Protein AF-A0A257X7U2-F1 (afdb_monomer_lite)

Structure (mmCIF, N/CA/C/O backbone):
data_AF-A0A257X7U2-F1
#
_entry.id   AF-A0A257X7U2-F1
#
loop_
_atom_site.group_PDB
_atom_site.id
_atom_site.type_symbol
_atom_site.label_atom_id
_atom_site.label_alt_id
_atom_site.label_comp_id
_atom_site.label_asym_id
_atom_site.label_entity_id
_atom_site.label_seq_id
_atom_site.pdbx_PDB_ins_code
_atom_site.Cartn_x
_atom_site.Cartn_y
_atom_site.Cartn_z
_atom_site.occupancy
_atom_site.B_iso_or_equiv
_atom_site.auth_seq_id
_atom_site.auth_comp_id
_atom_site.auth_asym_id
_atom_site.auth_atom_id
_atom_site.pdbx_PDB_model_num
ATOM 1 N N . MET A 1 1 ? -2.572 -1.460 15.434 1.00 85.31 1 MET A N 1
ATOM 2 C CA . MET A 1 1 ? -3.588 -2.032 14.514 1.00 85.31 1 MET A CA 1
ATOM 3 C C . MET A 1 1 ? -3.070 -1.903 13.090 1.00 85.31 1 MET A C 1
ATOM 5 O O . MET A 1 1 ? -2.443 -0.889 12.807 1.00 85.31 1 MET A O 1
ATOM 9 N N . ILE A 1 2 ? -3.229 -2.933 12.252 1.00 88.38 2 ILE A N 1
ATOM 10 C CA . ILE A 1 2 ? -2.794 -2.901 10.845 1.00 88.38 2 ILE A CA 1
ATOM 11 C C . ILE A 1 2 ? -3.960 -2.377 10.007 1.00 88.38 2 ILE A C 1
ATOM 13 O O . ILE A 1 2 ? -5.025 -2.987 10.029 1.00 88.38 2 ILE A O 1
ATOM 17 N N . HIS A 1 3 ? -3.752 -1.265 9.305 1.00 85.88 3 HIS A N 1
ATOM 18 C CA . HIS A 1 3 ? -4.773 -0.650 8.449 1.00 85.88 3 HIS A CA 1
ATOM 19 C C . HIS A 1 3 ? -4.794 -1.298 7.071 1.00 85.88 3 HIS A C 1
ATOM 21 O O . HIS A 1 3 ? -5.833 -1.714 6.582 1.00 85.88 3 HIS A O 1
ATOM 27 N N . HIS A 1 4 ? -3.627 -1.446 6.458 1.00 89.50 4 HIS A N 1
ATOM 28 C CA . HIS A 1 4 ? -3.510 -2.141 5.189 1.00 89.50 4 HIS A CA 1
ATOM 29 C C . HIS A 1 4 ? -2.226 -2.934 5.134 1.00 89.50 4 HIS A C 1
ATOM 31 O O . HIS A 1 4 ? -1.275 -2.646 5.861 1.00 89.50 4 HIS A O 1
ATOM 37 N N . LEU A 1 5 ? -2.209 -3.903 4.235 1.00 93.19 5 LEU A N 1
ATOM 38 C CA . LEU A 1 5 ? -1.022 -4.627 3.822 1.00 93.19 5 LEU A CA 1
ATOM 39 C C . LEU A 1 5 ? -0.973 -4.665 2.302 1.00 93.19 5 LEU A C 1
ATOM 41 O O . LEU A 1 5 ? -2.003 -4.510 1.642 1.00 93.19 5 LEU A O 1
ATOM 45 N N . SER A 1 6 ? 0.205 -4.947 1.764 1.00 93.44 6 SER A N 1
ATOM 46 C CA . SER A 1 6 ? 0.367 -5.174 0.339 1.00 93.44 6 SER A CA 1
ATOM 47 C C . SER A 1 6 ? 0.847 -6.579 -0.005 1.00 93.44 6 SER A C 1
ATOM 49 O O . SER A 1 6 ? 1.644 -7.204 0.707 1.00 93.44 6 SER A O 1
ATOM 51 N N . VAL A 1 7 ? 0.359 -7.076 -1.138 1.00 93.50 7 VAL A N 1
ATOM 52 C CA . VAL A 1 7 ? 0.718 -8.374 -1.715 1.00 93.50 7 VAL A CA 1
ATOM 53 C C . VAL A 1 7 ? 1.089 -8.226 -3.185 1.00 93.50 7 VAL A C 1
ATOM 55 O O . VAL A 1 7 ? 0.714 -7.263 -3.849 1.00 93.50 7 VAL A O 1
ATOM 58 N N . SER A 1 8 ? 1.829 -9.202 -3.708 1.00 93.06 8 SER A N 1
ATOM 59 C CA . SER A 1 8 ? 2.105 -9.300 -5.141 1.00 93.06 8 SER A CA 1
ATOM 60 C C . SER A 1 8 ? 1.323 -10.455 -5.762 1.00 93.06 8 SER A C 1
ATOM 62 O O . SER A 1 8 ? 1.341 -11.556 -5.207 1.00 93.06 8 SER A O 1
ATOM 64 N N . ALA A 1 9 ? 0.722 -10.244 -6.929 1.00 93.94 9 ALA A N 1
ATOM 65 C CA . ALA A 1 9 ? -0.040 -11.250 -7.662 1.00 93.94 9 ALA A CA 1
ATOM 66 C C . ALA A 1 9 ? 0.335 -11.277 -9.150 1.00 93.94 9 ALA A C 1
ATOM 68 O O . ALA A 1 9 ? 0.713 -10.262 -9.732 1.00 93.94 9 ALA A O 1
ATOM 69 N N . ALA A 1 10 ? 0.226 -12.451 -9.778 1.00 94.31 10 ALA A N 1
ATOM 70 C CA . ALA A 1 10 ? 0.355 -12.567 -11.233 1.00 94.31 10 ALA A CA 1
ATOM 71 C C . ALA A 1 10 ? -0.823 -11.896 -11.965 1.00 94.31 10 ALA A C 1
ATOM 73 O O . ALA A 1 10 ? -0.634 -11.363 -13.053 1.00 94.31 10 ALA A O 1
ATOM 74 N N . ASP A 1 11 ? -2.000 -11.892 -11.333 1.00 96.75 11 ASP A N 1
ATOM 75 C CA . ASP A 1 11 ? -3.217 -11.209 -11.775 1.00 96.75 11 ASP A CA 1
ATOM 76 C C . ASP A 1 11 ? -3.742 -10.319 -10.632 1.00 96.75 11 ASP A C 1
ATOM 78 O O . ASP A 1 11 ? -4.495 -10.793 -9.776 1.00 96.75 11 ASP A O 1
ATOM 82 N N . PRO A 1 12 ? -3.283 -9.056 -10.541 1.00 96.88 12 PRO A N 1
ATOM 83 C CA . PRO A 1 12 ? -3.708 -8.146 -9.482 1.00 96.88 12 PRO A CA 1
ATOM 84 C C . PRO A 1 12 ? -5.213 -7.891 -9.463 1.00 96.88 12 PRO A C 1
ATOM 86 O O . PRO A 1 12 ? -5.809 -7.894 -8.389 1.00 96.88 12 PRO A O 1
ATOM 89 N N . GLN A 1 13 ? -5.828 -7.735 -10.638 1.00 96.81 13 GLN A N 1
ATOM 90 C CA . GLN A 1 13 ? -7.243 -7.405 -10.752 1.00 96.81 13 GLN A CA 1
ATOM 91 C C . GLN A 1 13 ? -8.124 -8.553 -10.254 1.00 96.81 13 GLN A C 1
ATOM 93 O O . GLN A 1 13 ? -8.971 -8.334 -9.390 1.00 96.81 13 GLN A O 1
ATOM 98 N N . GLY A 1 14 ? -7.876 -9.785 -10.711 1.00 98.00 14 GLY A N 1
ATOM 99 C CA . GLY A 1 14 ? -8.645 -10.949 -10.263 1.00 98.00 14 GLY A CA 1
ATOM 100 C C . GLY A 1 14 ? -8.492 -11.224 -8.762 1.00 98.00 14 GLY A C 1
ATOM 101 O O . GLY A 1 14 ? -9.457 -11.570 -8.080 1.00 98.00 14 GLY A O 1
ATOM 102 N N . VAL A 1 15 ? -7.293 -11.012 -8.205 1.00 98.06 15 VAL A N 1
ATOM 103 C CA . VAL A 1 15 ? -7.070 -11.106 -6.751 1.00 98.06 15 VAL A CA 1
ATOM 104 C C . VAL A 1 15 ? -7.787 -9.977 -6.002 1.00 98.06 15 VAL A C 1
ATOM 106 O O . VAL A 1 15 ? -8.326 -10.214 -4.919 1.00 98.06 15 VAL A O 1
ATOM 109 N N . GLY A 1 16 ? -7.835 -8.772 -6.572 1.00 97.81 16 GLY A N 1
ATOM 110 C CA . GLY A 1 16 ? -8.573 -7.638 -6.019 1.00 97.81 16 GLY A CA 1
ATOM 111 C C . GLY A 1 16 ? -10.065 -7.907 -5.935 1.00 97.81 16 GLY A C 1
ATOM 112 O O . GLY A 1 16 ? -10.655 -7.749 -4.869 1.00 97.81 16 GLY A O 1
ATOM 113 N N . GLU A 1 17 ? -10.658 -8.394 -7.020 1.00 98.06 17 GLU A N 1
ATOM 114 C CA . GLU A 1 17 ? -12.072 -8.777 -7.077 1.00 98.06 17 GLU A CA 1
ATOM 115 C C . GLU A 1 17 ? -12.405 -9.868 -6.054 1.00 98.06 17 GLU A C 1
ATOM 117 O O . GLU A 1 17 ? -13.396 -9.759 -5.332 1.0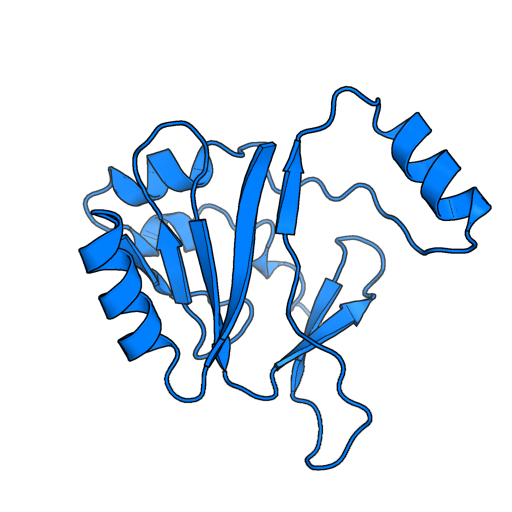0 98.06 17 GLU A O 1
ATOM 122 N N . PHE A 1 18 ? -11.535 -10.873 -5.915 1.00 98.50 18 PHE A N 1
ATOM 123 C CA . PHE A 1 18 ? -11.685 -11.915 -4.901 1.00 98.50 18 PHE A CA 1
ATOM 124 C C . PHE A 1 18 ? -11.693 -11.347 -3.474 1.00 98.50 18 PHE A C 1
ATOM 126 O O . PHE A 1 18 ? -12.553 -11.697 -2.666 1.00 98.50 18 PHE A O 1
ATOM 133 N N . PHE A 1 19 ? -10.756 -10.457 -3.139 1.00 98.00 19 PHE A N 1
ATOM 134 C CA . PHE A 1 19 ? -10.731 -9.850 -1.808 1.00 98.00 19 PHE A CA 1
ATOM 135 C C . PHE A 1 19 ? -11.898 -8.891 -1.571 1.00 98.00 19 PHE A C 1
ATOM 137 O O . PHE A 1 19 ? -12.411 -8.849 -0.451 1.00 98.00 19 PHE A O 1
ATOM 144 N N . ALA A 1 20 ? -12.338 -8.162 -2.597 1.00 96.62 20 ALA A N 1
ATOM 145 C CA . ALA A 1 20 ? -13.500 -7.286 -2.510 1.00 96.62 20 ALA A CA 1
ATOM 146 C C . ALA A 1 20 ? -14.762 -8.075 -2.147 1.00 96.62 20 ALA A C 1
ATOM 148 O O . ALA A 1 20 ? -15.481 -7.668 -1.235 1.00 96.62 20 ALA A O 1
ATOM 149 N N . ASP A 1 21 ? -14.976 -9.234 -2.776 1.00 97.69 21 ASP A N 1
ATOM 150 C CA . ASP A 1 21 ? -16.079 -10.143 -2.442 1.00 97.69 21 ASP A CA 1
ATOM 151 C C . ASP A 1 21 ? -15.992 -10.624 -0.982 1.00 97.69 21 ASP A C 1
ATOM 153 O O . ASP A 1 21 ? -16.940 -10.476 -0.209 1.00 97.69 21 ASP A O 1
ATOM 157 N N . LEU A 1 22 ? -14.816 -11.092 -0.545 1.00 97.25 22 LEU A N 1
ATOM 158 C CA . LEU A 1 22 ? -14.620 -11.581 0.827 1.00 97.25 22 LEU A CA 1
ATOM 159 C C . LEU A 1 22 ? -14.843 -10.515 1.905 1.00 97.25 22 LEU A C 1
ATOM 161 O O . LEU A 1 22 ? -15.330 -10.826 2.995 1.00 97.25 22 LEU A O 1
ATOM 165 N N . MET A 1 23 ? -14.425 -9.276 1.648 1.00 93.75 23 MET A N 1
ATOM 166 C CA . MET A 1 23 ? -14.438 -8.213 2.652 1.00 93.75 23 MET A CA 1
ATOM 167 C C . MET A 1 23 ? -15.655 -7.289 2.559 1.00 93.75 23 MET A C 1
ATOM 169 O O . MET A 1 23 ? -15.782 -6.395 3.402 1.00 93.75 23 MET A O 1
ATOM 173 N N . ASN A 1 24 ? -16.531 -7.516 1.572 1.00 94.31 24 ASN A N 1
ATOM 174 C CA . ASN A 1 24 ? -17.581 -6.588 1.156 1.00 94.31 24 ASN A CA 1
ATOM 175 C C . ASN A 1 24 ? -16.996 -5.187 0.897 1.00 94.31 24 ASN A C 1
ATOM 177 O O . ASN A 1 24 ? -17.367 -4.201 1.540 1.00 94.31 24 ASN A O 1
ATOM 181 N N . GLY A 1 25 ? -15.994 -5.156 0.020 1.00 92.62 25 GLY A N 1
ATOM 182 C CA . GLY A 1 25 ? -15.206 -3.983 -0.327 1.00 92.62 25 GLY A CA 1
ATOM 183 C C . GLY A 1 25 ? -15.374 -3.542 -1.778 1.00 92.62 25 GLY A C 1
ATOM 184 O O . GLY A 1 25 ? -16.172 -4.095 -2.532 1.00 92.62 25 GLY A O 1
ATOM 185 N N . VAL A 1 26 ? -14.590 -2.539 -2.162 1.00 91.12 26 VAL A N 1
ATOM 186 C CA . VAL A 1 26 ? -14.516 -2.011 -3.530 1.00 91.12 26 VAL A CA 1
ATOM 187 C C . VAL A 1 26 ? -13.089 -2.109 -4.052 1.00 91.12 26 VAL A C 1
ATOM 189 O O . VAL A 1 26 ? -12.145 -1.851 -3.306 1.00 91.12 26 VAL A O 1
ATOM 192 N N . VAL A 1 27 ? -12.941 -2.481 -5.324 1.00 94.44 27 VAL A N 1
ATOM 193 C CA . VAL A 1 27 ? -11.656 -2.450 -6.035 1.00 94.44 27 VAL A CA 1
ATOM 194 C C . VAL A 1 27 ? -11.522 -1.109 -6.736 1.00 94.44 27 VAL A C 1
ATOM 196 O O . VAL A 1 27 ? -12.468 -0.653 -7.379 1.00 94.44 27 VAL A O 1
ATOM 199 N N . VAL A 1 28 ? -10.347 -0.503 -6.632 1.00 90.00 28 VAL A N 1
ATOM 200 C CA . VAL A 1 28 ? -9.989 0.726 -7.340 1.00 90.00 28 VAL A CA 1
ATOM 201 C C . VAL A 1 28 ? -8.591 0.618 -7.927 1.00 90.00 28 VAL A C 1
ATOM 203 O O . VAL A 1 28 ? -7.736 -0.085 -7.381 1.00 90.00 28 VAL A O 1
ATOM 206 N N . ASP A 1 29 ? -8.348 1.318 -9.029 1.00 89.38 29 ASP A N 1
ATOM 207 C CA . ASP A 1 29 ? -7.026 1.338 -9.656 1.00 89.38 29 ASP A CA 1
ATOM 208 C C . ASP A 1 29 ? -6.001 2.035 -8.755 1.00 89.38 29 ASP A C 1
ATOM 210 O O . ASP A 1 29 ? -6.333 2.918 -7.970 1.00 89.38 29 ASP A O 1
ATOM 214 N N . PHE A 1 30 ? -4.723 1.671 -8.871 1.00 86.50 30 PHE A N 1
ATOM 215 C CA . PHE A 1 30 ? -3.645 2.345 -8.146 1.00 86.50 30 PHE A CA 1
ATOM 216 C C . PHE A 1 30 ? -2.619 2.951 -9.115 1.00 86.50 30 PHE A C 1
ATOM 218 O O . PHE A 1 30 ? -1.584 2.336 -9.398 1.00 86.50 30 PHE A O 1
ATOM 225 N N . PRO A 1 31 ? -2.872 4.176 -9.622 1.00 77.06 31 PRO A N 1
ATOM 226 C CA . PRO A 1 31 ? -2.023 4.830 -10.618 1.00 77.06 31 PRO A CA 1
ATOM 227 C C . PRO A 1 31 ? -0.527 4.936 -10.271 1.00 77.06 31 PRO A C 1
ATOM 229 O O . PRO A 1 31 ? 0.277 4.816 -11.199 1.00 77.06 31 PRO A O 1
ATOM 232 N N . PRO A 1 32 ? -0.099 5.106 -8.995 1.00 80.62 32 PRO A N 1
ATOM 233 C CA . PRO A 1 32 ? 1.327 5.181 -8.666 1.00 80.62 32 PRO A CA 1
ATOM 234 C C . PRO A 1 32 ? 2.149 3.940 -9.058 1.00 80.62 32 PRO A C 1
ATOM 236 O O . PRO A 1 32 ? 3.369 4.039 -9.176 1.00 80.62 32 PRO A O 1
ATOM 239 N N . ASN A 1 33 ? 1.513 2.782 -9.274 1.00 86.31 33 ASN A N 1
ATOM 240 C CA . ASN A 1 33 ? 2.150 1.587 -9.830 1.00 86.31 33 ASN A CA 1
ATOM 241 C C . ASN A 1 33 ? 1.218 0.951 -10.882 1.00 86.31 33 ASN A C 1
ATOM 243 O O . ASN A 1 33 ? 0.337 0.173 -10.517 1.00 86.31 33 ASN A O 1
ATOM 247 N N . PRO A 1 34 ? 1.376 1.255 -12.182 1.00 89.25 34 PRO A N 1
ATOM 248 C CA . PRO A 1 34 ? 0.454 0.800 -13.222 1.00 89.25 34 PRO A CA 1
ATOM 249 C C . PRO A 1 34 ? 0.192 -0.714 -13.214 1.00 89.25 34 PRO A C 1
ATOM 251 O O . PRO A 1 34 ? 1.110 -1.521 -13.065 1.00 89.25 34 PRO A O 1
ATOM 254 N N . GLY A 1 35 ? -1.075 -1.099 -13.401 1.00 90.81 35 GLY A N 1
ATOM 255 C CA . GLY A 1 35 ? -1.526 -2.496 -13.331 1.00 90.81 35 GLY A CA 1
ATOM 256 C C . GLY A 1 35 ? -1.757 -3.018 -11.909 1.00 90.81 35 GLY A C 1
ATOM 257 O O . GLY A 1 35 ? -1.975 -4.213 -11.728 1.00 90.81 35 GLY A O 1
ATOM 258 N N . SER A 1 36 ? -1.689 -2.138 -10.912 1.00 94.38 36 SER A N 1
ATOM 259 C CA . SER A 1 36 ? -2.001 -2.441 -9.515 1.00 94.38 36 SER A CA 1
ATOM 260 C C . SER A 1 36 ? -3.389 -1.946 -9.153 1.00 94.38 36 SER A C 1
ATOM 262 O O . SER A 1 36 ? -3.888 -0.994 -9.756 1.00 94.38 36 SER A O 1
ATOM 264 N N . CYS A 1 37 ? -3.969 -2.538 -8.118 1.00 94.88 37 CYS A N 1
ATOM 265 C CA . CYS A 1 37 ? -5.232 -2.090 -7.554 1.00 94.88 37 CYS A CA 1
ATOM 266 C C . CYS A 1 37 ? -5.172 -2.052 -6.025 1.00 94.88 37 CYS A C 1
ATOM 268 O O . CYS A 1 37 ? -4.279 -2.625 -5.391 1.00 94.88 37 CYS A O 1
ATOM 270 N N . MET A 1 38 ? -6.136 -1.357 -5.434 1.00 93.94 38 MET A N 1
ATOM 271 C CA . MET A 1 38 ? -6.410 -1.382 -4.005 1.00 93.94 38 MET A CA 1
ATOM 272 C C . MET A 1 38 ? -7.816 -1.907 -3.766 1.00 93.94 38 MET A C 1
ATOM 274 O O . MET A 1 38 ? -8.741 -1.598 -4.513 1.00 93.94 38 MET A O 1
ATOM 278 N N . VAL A 1 39 ? -7.980 -2.662 -2.689 1.00 94.81 39 VAL A N 1
ATOM 279 C CA . VAL A 1 39 ? -9.285 -3.076 -2.187 1.00 94.81 39 VAL A CA 1
ATOM 280 C C . VAL A 1 39 ? -9.552 -2.352 -0.883 1.00 94.81 39 VAL A C 1
ATOM 282 O O . VAL A 1 39 ? -8.754 -2.458 0.046 1.00 94.81 39 VAL A O 1
ATOM 285 N N . PHE A 1 40 ? -10.668 -1.635 -0.802 1.00 89.81 40 PHE A N 1
ATOM 286 C CA . PHE A 1 40 ? -11.073 -0.882 0.383 1.00 89.81 40 PHE A CA 1
ATOM 287 C C . PHE A 1 40 ? -12.338 -1.448 1.007 1.00 89.81 40 PHE A C 1
ATOM 289 O O . PHE A 1 40 ? -13.250 -1.873 0.302 1.00 89.81 40 PHE A O 1
ATOM 296 N N . LYS A 1 41 ? -12.419 -1.395 2.339 1.00 88.69 41 LYS A N 1
ATOM 297 C CA . LYS A 1 41 ? -13.639 -1.695 3.091 1.00 88.69 41 LYS A CA 1
ATOM 298 C C . LYS A 1 41 ? -14.127 -0.462 3.851 1.00 88.69 41 LYS A C 1
ATOM 300 O O . LYS A 1 41 ? -13.368 0.167 4.586 1.00 88.69 41 LYS A O 1
ATOM 305 N N . ALA A 1 42 ? -15.424 -0.178 3.739 1.00 83.50 42 ALA A N 1
ATOM 306 C CA . ALA A 1 42 ? -16.121 0.909 4.436 1.00 83.50 42 ALA A CA 1
ATOM 307 C C . ALA A 1 42 ? -16.371 0.608 5.930 1.00 83.50 42 ALA A C 1
ATOM 309 O O . ALA A 1 42 ? -17.512 0.608 6.390 1.00 83.50 42 ALA A O 1
ATOM 310 N N . ASP A 1 43 ? -15.337 0.272 6.701 1.00 83.19 43 ASP A N 1
ATOM 311 C CA . ASP A 1 43 ? -15.484 -0.075 8.123 1.00 83.19 43 ASP A CA 1
ATOM 312 C C . ASP A 1 43 ? -15.080 1.045 9.090 1.00 83.19 43 ASP A C 1
ATOM 314 O O . ASP A 1 43 ? -15.100 0.846 10.304 1.00 83.19 43 ASP A O 1
ATOM 318 N N . GLY A 1 44 ? -14.713 2.222 8.572 1.00 78.88 44 GLY A N 1
ATOM 319 C CA . GLY A 1 44 ? -14.232 3.351 9.372 1.00 78.88 44 GLY A CA 1
ATOM 320 C C . GLY A 1 44 ? -12.859 3.135 10.022 1.00 78.88 44 GLY A C 1
ATOM 321 O O . GLY A 1 44 ? -12.390 4.009 10.748 1.00 78.88 44 GLY A O 1
ATOM 322 N N . LEU A 1 45 ? -12.200 2.000 9.768 1.00 80.69 45 LEU A N 1
ATOM 323 C CA . LEU A 1 45 ? -10.911 1.637 10.356 1.00 80.69 45 LEU A CA 1
ATOM 324 C C . LEU A 1 45 ? -9.745 1.801 9.374 1.00 80.69 45 LEU A C 1
ATOM 326 O O . LEU A 1 45 ? -8.585 1.694 9.770 1.00 80.69 45 LEU A O 1
ATOM 330 N N . GLY A 1 46 ? -10.020 2.093 8.104 1.00 79.19 46 GLY A N 1
ATOM 331 C CA . GLY A 1 46 ? -8.972 2.217 7.094 1.00 79.19 46 GLY A CA 1
ATOM 332 C C . GLY A 1 46 ? -8.534 0.871 6.516 1.00 79.19 46 GLY A C 1
ATOM 333 O O . GLY A 1 46 ? -7.429 0.796 5.985 1.00 79.19 46 GLY A O 1
ATOM 334 N N . THR A 1 47 ? -9.353 -0.183 6.653 1.00 88.88 47 THR A N 1
ATOM 335 C CA . THR A 1 47 ? -9.011 -1.531 6.182 1.00 88.88 47 THR A CA 1
ATOM 336 C C . THR A 1 47 ? -8.846 -1.547 4.664 1.00 88.88 47 THR A C 1
ATOM 338 O O . THR A 1 47 ? -9.810 -1.304 3.931 1.00 88.88 47 THR A O 1
ATOM 341 N N . ALA A 1 48 ? -7.638 -1.869 4.193 1.00 91.56 48 ALA A N 1
ATOM 342 C CA . ALA A 1 48 ? -7.352 -1.986 2.767 1.00 91.56 48 ALA A CA 1
ATOM 343 C C . ALA A 1 48 ? -6.332 -3.084 2.423 1.00 91.56 48 ALA A C 1
ATOM 345 O O . ALA A 1 48 ? -5.571 -3.549 3.276 1.00 91.56 48 ALA A O 1
ATOM 346 N N . ILE A 1 49 ? -6.302 -3.486 1.154 1.00 94.94 49 ILE A N 1
ATOM 347 C CA . ILE A 1 49 ? -5.285 -4.380 0.591 1.00 94.94 49 ILE A CA 1
ATOM 348 C C . ILE A 1 49 ? -4.764 -3.758 -0.699 1.00 94.94 49 ILE A C 1
ATOM 350 O O . ILE A 1 49 ? -5.539 -3.492 -1.609 1.00 94.94 49 ILE A O 1
ATOM 354 N N . GLU A 1 50 ? -3.456 -3.556 -0.792 1.00 94.25 50 GLU A N 1
ATOM 355 C CA . GLU A 1 50 ? -2.795 -3.146 -2.033 1.00 94.25 50 GLU A CA 1
ATOM 356 C C . GLU A 1 50 ? -2.280 -4.380 -2.774 1.00 94.25 50 GLU A C 1
ATOM 358 O O . GLU A 1 50 ? -1.660 -5.266 -2.175 1.00 94.25 50 GLU A O 1
ATOM 363 N N . ILE A 1 51 ? -2.525 -4.459 -4.078 1.00 96.25 51 ILE A N 1
ATOM 364 C CA . ILE A 1 51 ? -2.200 -5.639 -4.876 1.00 96.25 51 ILE A CA 1
ATOM 365 C C . ILE A 1 51 ? -1.391 -5.203 -6.085 1.00 96.25 51 ILE A C 1
ATOM 367 O O . ILE A 1 51 ? -1.866 -4.485 -6.963 1.00 96.25 51 ILE A O 1
ATOM 371 N N . TYR A 1 52 ? -0.150 -5.672 -6.122 1.00 94.38 52 TYR A N 1
ATOM 372 C CA . TYR A 1 52 ? 0.847 -5.273 -7.103 1.00 94.38 52 TYR A CA 1
ATOM 373 C C . TYR A 1 52 ? 1.145 -6.392 -8.104 1.00 94.38 52 TYR A C 1
ATOM 375 O O . TYR A 1 52 ? 1.179 -7.562 -7.710 1.00 94.38 52 TYR A O 1
ATOM 383 N N . PRO A 1 53 ? 1.450 -6.080 -9.376 1.00 92.88 53 PRO A N 1
ATOM 384 C CA . PRO A 1 53 ? 1.982 -7.062 -10.310 1.00 92.88 53 PRO A CA 1
ATOM 385 C C . PRO A 1 53 ? 3.214 -7.780 -9.739 1.00 92.88 53 PRO A C 1
ATOM 387 O O . PRO A 1 53 ? 4.158 -7.155 -9.253 1.00 92.88 53 PRO A O 1
ATOM 390 N N . ALA A 1 54 ? 3.256 -9.107 -9.836 1.00 89.38 54 ALA A N 1
ATOM 391 C CA . ALA A 1 54 ? 4.407 -9.905 -9.415 1.00 89.38 54 ALA A CA 1
ATOM 392 C C . ALA A 1 54 ? 5.682 -9.414 -10.111 1.00 89.38 54 ALA A C 1
ATOM 394 O O . ALA A 1 54 ? 5.708 -9.372 -11.336 1.00 89.38 54 ALA A O 1
ATOM 395 N N . GLY A 1 55 ? 6.714 -9.042 -9.345 1.00 86.88 55 GLY A N 1
ATOM 396 C CA . GLY A 1 55 ? 7.946 -8.404 -9.837 1.00 86.88 55 GLY A CA 1
ATOM 397 C C . GLY A 1 55 ? 8.027 -6.891 -9.579 1.00 86.88 55 GLY A C 1
ATOM 398 O O . GLY A 1 55 ? 9.089 -6.299 -9.773 1.00 86.88 55 GLY A O 1
ATOM 399 N N . SER A 1 56 ? 6.941 -6.254 -9.127 1.00 89.25 56 SER A N 1
ATOM 400 C CA . SER A 1 56 ? 6.996 -4.904 -8.553 1.00 89.25 56 SER A CA 1
ATOM 401 C C . SER A 1 56 ? 7.819 -4.904 -7.272 1.00 89.25 56 SER A C 1
ATOM 403 O O . SER A 1 56 ? 7.699 -5.820 -6.462 1.00 89.25 56 SER A O 1
ATOM 405 N N . VAL A 1 57 ? 8.613 -3.858 -7.065 1.00 89.00 57 VAL A N 1
ATOM 406 C CA . VAL A 1 57 ? 9.358 -3.629 -5.826 1.00 89.00 57 VAL A CA 1
ATOM 407 C C . VAL A 1 57 ? 9.292 -2.171 -5.418 1.00 89.00 57 VAL A C 1
ATOM 409 O O . VAL A 1 57 ? 9.047 -1.298 -6.249 1.00 89.00 57 VAL A O 1
ATOM 412 N N . MET A 1 58 ? 9.561 -1.917 -4.140 1.00 84.81 58 MET A N 1
ATOM 413 C CA . MET A 1 58 ? 9.706 -0.563 -3.625 1.00 84.81 58 MET A CA 1
ATOM 414 C C . MET A 1 58 ? 11.171 -0.212 -3.399 1.00 84.81 58 MET A C 1
ATOM 416 O O . MET A 1 58 ? 11.946 -1.005 -2.857 1.00 84.81 58 MET A O 1
ATOM 420 N N . GLU A 1 59 ? 11.536 1.002 -3.791 1.00 83.00 59 GLU A N 1
ATOM 421 C CA . GLU A 1 59 ? 12.843 1.591 -3.521 1.00 83.00 59 GLU A CA 1
ATOM 422 C C . GLU A 1 59 ? 12.704 2.873 -2.709 1.00 83.00 59 GLU A C 1
ATOM 424 O O . GLU A 1 59 ? 11.696 3.574 -2.778 1.00 83.00 59 GLU A O 1
ATOM 429 N N . ARG A 1 60 ? 13.736 3.172 -1.918 1.00 80.06 60 ARG A N 1
ATOM 430 C CA . ARG A 1 60 ? 13.815 4.417 -1.150 1.00 80.06 60 ARG A CA 1
ATOM 431 C C . ARG A 1 60 ? 13.938 5.598 -2.107 1.00 80.06 60 ARG A C 1
ATOM 433 O O . ARG A 1 60 ? 14.765 5.556 -3.010 1.00 80.06 60 ARG A O 1
ATOM 440 N N . ASN A 1 61 ? 13.182 6.655 -1.843 1.00 78.38 61 ASN A N 1
ATOM 441 C CA . ASN A 1 61 ? 13.146 7.885 -2.631 1.00 78.38 61 ASN A CA 1
ATOM 442 C C . ASN A 1 61 ? 13.185 9.152 -1.753 1.00 78.38 61 ASN A C 1
ATOM 444 O O . ASN A 1 61 ? 12.620 10.179 -2.113 1.00 78.38 61 ASN A O 1
ATOM 448 N N . GLY A 1 62 ? 13.815 9.085 -0.575 1.00 73.69 62 GLY A N 1
ATOM 449 C CA . GLY A 1 62 ? 13.874 10.225 0.345 1.00 73.69 62 GLY A CA 1
ATOM 450 C C . GLY A 1 62 ? 12.479 10.695 0.759 1.00 73.69 62 GLY A C 1
ATOM 451 O O . GLY A 1 62 ? 11.630 9.877 1.081 1.00 73.69 62 GLY A O 1
ATOM 452 N N . GLU A 1 63 ? 12.228 12.000 0.739 1.00 63.62 63 GLU A N 1
ATOM 453 C CA . GLU A 1 63 ? 10.888 12.583 0.879 1.00 63.62 63 GLU A CA 1
ATOM 454 C C . GLU A 1 63 ? 10.267 12.715 -0.529 1.00 63.62 63 GLU A C 1
ATOM 456 O O . GLU A 1 63 ? 10.903 13.327 -1.389 1.00 63.62 63 GLU A O 1
ATOM 461 N N . PRO A 1 64 ? 9.085 12.124 -0.829 1.00 63.28 64 PRO A N 1
ATOM 462 C CA . PRO A 1 64 ? 8.005 11.721 0.085 1.00 63.28 64 PRO A CA 1
ATOM 463 C C . PRO A 1 64 ? 7.960 10.225 0.477 1.00 63.28 64 PRO A C 1
ATOM 465 O O . PRO A 1 64 ? 6.922 9.736 0.928 1.00 63.28 64 PRO A O 1
ATOM 468 N N . GLY A 1 65 ? 9.048 9.468 0.336 1.00 77.25 65 GLY A N 1
ATOM 469 C CA . GLY A 1 65 ? 9.180 8.126 0.911 1.00 77.25 65 GLY A CA 1
ATOM 470 C C . GLY A 1 65 ? 9.768 7.115 -0.062 1.00 77.25 65 GLY A C 1
ATOM 471 O O . GLY A 1 65 ? 10.980 7.036 -0.238 1.00 77.25 65 GLY A O 1
ATOM 472 N N . ALA A 1 66 ? 8.908 6.290 -0.654 1.00 80.94 66 ALA A N 1
ATOM 473 C CA . ALA A 1 66 ? 9.301 5.195 -1.534 1.00 80.94 66 ALA A CA 1
ATOM 474 C C . ALA A 1 66 ? 8.633 5.312 -2.908 1.00 80.94 66 ALA A C 1
ATOM 476 O O . ALA A 1 66 ? 7.535 5.853 -3.019 1.00 80.94 66 ALA A O 1
ATOM 477 N N . ILE A 1 67 ? 9.295 4.774 -3.931 1.00 82.94 67 ILE A N 1
ATOM 478 C CA . ILE A 1 67 ? 8.782 4.656 -5.303 1.00 82.94 67 ILE A CA 1
ATOM 479 C C . ILE A 1 67 ? 8.611 3.192 -5.685 1.00 82.94 67 ILE A C 1
ATOM 481 O O . ILE A 1 67 ? 9.287 2.320 -5.134 1.00 82.94 67 ILE A O 1
ATOM 485 N N . PHE A 1 68 ? 7.743 2.936 -6.660 1.00 85.06 68 PHE A N 1
ATOM 486 C CA . PHE A 1 68 ? 7.581 1.618 -7.261 1.00 85.06 68 PHE A CA 1
ATOM 487 C C . PHE A 1 68 ? 8.432 1.501 -8.518 1.00 85.06 68 PHE A C 1
ATOM 489 O O . PHE A 1 68 ? 8.390 2.359 -9.397 1.00 85.06 68 PHE A O 1
ATOM 496 N N . VAL A 1 69 ? 9.184 0.410 -8.614 1.00 84.31 69 VAL A N 1
ATOM 497 C CA . VAL A 1 69 ? 9.930 0.043 -9.819 1.00 84.31 69 VAL A CA 1
ATOM 498 C C . VAL A 1 69 ? 9.694 -1.427 -10.144 1.00 84.31 69 VAL A C 1
ATOM 500 O O . VAL A 1 69 ? 9.242 -2.215 -9.308 1.00 84.31 69 VAL A O 1
ATOM 503 N N . ARG A 1 70 ? 10.008 -1.820 -11.378 1.00 82.50 70 ARG A N 1
ATOM 504 C CA . ARG A 1 70 ? 9.977 -3.220 -11.801 1.00 82.50 70 ARG A CA 1
ATOM 505 C C . ARG A 1 70 ? 11.364 -3.831 -11.641 1.00 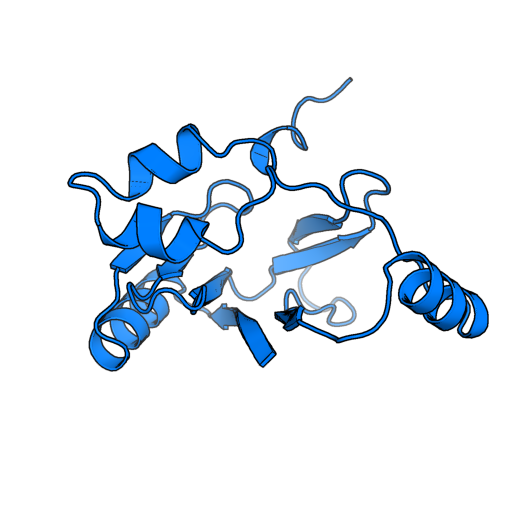82.50 70 ARG A C 1
ATOM 507 O O . ARG A 1 70 ? 12.320 -3.319 -12.221 1.00 82.50 70 ARG A O 1
ATOM 514 N N . GLN A 1 71 ? 11.482 -4.925 -10.889 1.00 76.19 71 GLN A N 1
ATOM 515 C CA . GLN A 1 71 ? 12.752 -5.648 -10.825 1.00 76.19 71 GLN A CA 1
ATOM 516 C C . GLN A 1 71 ? 13.023 -6.428 -12.120 1.00 76.19 71 GLN A C 1
ATOM 518 O O . GLN A 1 71 ? 12.087 -6.998 -12.685 1.00 76.19 71 GLN A O 1
ATOM 523 N N . PRO A 1 72 ? 14.293 -6.498 -12.567 1.00 75.88 72 PRO A N 1
ATOM 524 C CA . PRO A 1 72 ? 14.709 -7.444 -13.594 1.00 75.88 72 PRO A CA 1
ATOM 525 C C . PRO A 1 72 ? 14.493 -8.891 -13.142 1.00 75.88 72 PRO A C 1
ATOM 527 O O . PRO A 1 72 ? 14.645 -9.214 -11.959 1.00 75.88 72 PRO A O 1
ATOM 530 N N . ASP A 1 73 ? 14.215 -9.775 -14.098 1.00 70.56 73 ASP A N 1
ATOM 531 C CA . ASP A 1 73 ? 14.111 -11.207 -13.832 1.00 70.56 73 ASP A CA 1
ATOM 532 C C . ASP A 1 73 ? 15.425 -11.745 -13.234 1.00 70.56 73 ASP A C 1
ATOM 534 O O . ASP A 1 73 ? 16.514 -11.504 -13.755 1.00 70.56 73 ASP A O 1
ATOM 538 N N . GLY A 1 74 ? 15.323 -12.480 -12.122 1.00 67.00 74 GLY A N 1
ATOM 539 C CA . GLY A 1 74 ? 16.472 -13.094 -11.445 1.00 67.00 74 GLY A CA 1
ATOM 540 C C . GLY A 1 74 ? 17.251 -12.189 -10.479 1.00 67.00 74 GLY A C 1
ATOM 541 O O . GLY A 1 74 ? 18.249 -12.645 -9.926 1.00 67.00 74 GLY A O 1
ATOM 542 N N . ALA A 1 75 ? 16.814 -10.946 -10.244 1.00 68.94 75 ALA A N 1
ATOM 543 C CA . ALA A 1 75 ? 17.393 -10.078 -9.216 1.00 68.94 75 ALA A CA 1
ATOM 5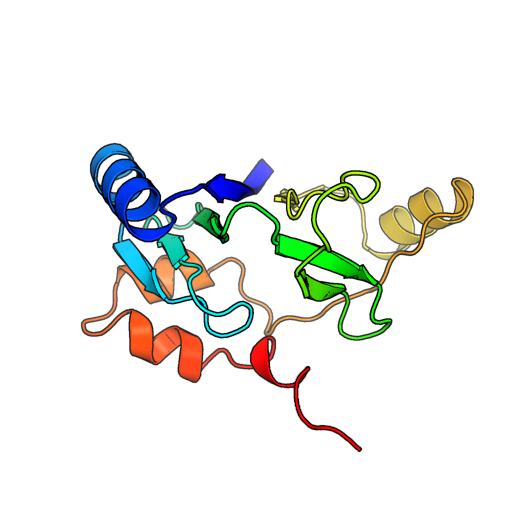44 C C . ALA A 1 75 ? 17.115 -10.584 -7.781 1.00 68.94 75 ALA A C 1
ATOM 546 O O . ALA A 1 75 ? 16.139 -11.302 -7.537 1.00 68.94 75 ALA A O 1
ATOM 547 N N . ASP A 1 76 ? 17.947 -10.164 -6.815 1.00 63.53 76 ASP A N 1
ATOM 548 C CA . ASP A 1 76 ? 17.687 -10.382 -5.386 1.00 63.53 76 ASP A CA 1
ATOM 549 C C . ASP A 1 76 ? 16.311 -9.806 -5.024 1.00 63.53 76 ASP A C 1
ATOM 551 O O . ASP A 1 76 ? 16.059 -8.604 -5.181 1.00 63.53 76 ASP A O 1
ATOM 555 N N . ARG A 1 77 ? 15.411 -10.691 -4.572 1.00 63.41 77 ARG A N 1
ATOM 556 C CA . ARG A 1 77 ? 13.971 -10.428 -4.428 1.00 63.41 77 ARG A CA 1
ATOM 557 C C . ARG A 1 77 ? 13.731 -9.352 -3.374 1.00 63.41 77 ARG A C 1
ATOM 559 O O . ARG A 1 77 ? 13.609 -9.656 -2.187 1.00 63.41 77 ARG A O 1
ATOM 566 N N . ARG A 1 78 ? 13.620 -8.094 -3.801 1.00 69.62 78 ARG A N 1
ATOM 567 C CA . ARG A 1 78 ? 12.954 -7.077 -2.983 1.00 69.62 78 ARG A CA 1
ATOM 568 C C . ARG A 1 78 ? 11.456 -7.312 -3.135 1.00 69.62 78 ARG A C 1
ATOM 570 O O . ARG A 1 78 ? 10.996 -7.768 -4.177 1.00 69.62 78 ARG A O 1
ATOM 577 N N . SER A 1 79 ? 10.711 -7.078 -2.066 1.00 81.56 79 SER A N 1
ATOM 578 C CA . SER A 1 79 ? 9.262 -7.256 -2.064 1.00 81.56 79 SER A CA 1
ATOM 579 C C . SER A 1 79 ? 8.586 -5.891 -2.145 1.00 81.56 79 SER A C 1
ATOM 581 O O . SER A 1 79 ? 9.119 -4.937 -1.573 1.00 81.56 79 SER A O 1
ATOM 583 N N . PRO A 1 80 ? 7.414 -5.770 -2.790 1.00 85.88 80 PRO A N 1
ATOM 584 C CA . PRO A 1 80 ? 6.579 -4.593 -2.618 1.00 85.88 80 PRO A CA 1
ATOM 585 C C . PRO A 1 80 ? 5.802 -4.649 -1.289 1.00 85.88 80 PRO A C 1
ATOM 587 O O . PRO A 1 80 ? 5.098 -3.698 -0.969 1.00 85.88 80 PRO A O 1
ATOM 590 N N . THR A 1 81 ? 5.922 -5.741 -0.513 1.00 90.75 81 THR A N 1
ATOM 591 C CA . THR A 1 81 ? 5.234 -5.932 0.772 1.00 90.75 81 THR A CA 1
ATOM 592 C C . THR A 1 81 ? 5.594 -4.850 1.779 1.00 90.75 81 THR A C 1
ATOM 594 O O . THR A 1 81 ? 6.744 -4.702 2.190 1.00 90.75 81 THR A O 1
ATOM 597 N N . HIS A 1 82 ? 4.561 -4.175 2.251 1.00 90.25 82 HIS A N 1
ATOM 598 C CA . HIS A 1 82 ? 4.584 -3.210 3.330 1.00 90.25 82 HIS A CA 1
ATOM 599 C C . HIS A 1 82 ? 3.200 -3.160 3.983 1.00 90.25 82 HIS A C 1
ATOM 601 O O . HIS A 1 82 ? 2.255 -3.806 3.525 1.00 90.25 82 HIS A O 1
ATOM 607 N N . PHE A 1 83 ? 3.093 -2.440 5.095 1.00 91.31 83 PHE A N 1
ATOM 608 C CA . PHE A 1 83 ? 1.834 -2.267 5.804 1.00 91.31 83 PHE A CA 1
ATOM 609 C C . PHE A 1 83 ? 1.847 -0.976 6.620 1.00 91.31 83 PHE A C 1
ATOM 611 O O . PHE A 1 83 ? 2.900 -0.539 7.091 1.00 91.31 83 PHE A O 1
ATOM 618 N N . ALA A 1 84 ? 0.668 -0.395 6.827 1.00 87.62 84 ALA A N 1
ATOM 619 C CA . ALA A 1 84 ? 0.479 0.712 7.756 1.00 87.62 84 ALA A CA 1
ATOM 620 C C . ALA A 1 84 ? 0.053 0.186 9.128 1.00 87.62 84 ALA A C 1
ATOM 622 O O . ALA A 1 84 ? -0.944 -0.530 9.256 1.00 87.62 84 ALA A O 1
ATOM 623 N N . LEU A 1 85 ? 0.798 0.573 10.164 1.00 88.69 85 LEU A N 1
ATOM 624 C CA . LEU A 1 85 ? 0.573 0.159 11.545 1.00 88.69 85 LEU A CA 1
ATOM 625 C C . LEU A 1 85 ? 0.376 1.382 12.442 1.00 88.69 85 LEU A C 1
ATOM 627 O O . LEU A 1 85 ? 1.294 2.178 12.612 1.00 88.69 85 LEU A O 1
ATOM 631 N N . SER A 1 86 ? -0.783 1.468 13.093 1.00 87.62 86 SER A N 1
ATOM 632 C CA . SER A 1 86 ? -0.967 2.376 14.227 1.00 87.62 86 SER A CA 1
ATOM 633 C C . SER A 1 86 ? -0.247 1.852 15.467 1.00 87.62 86 SER A C 1
ATOM 635 O O . SER A 1 86 ? -0.442 0.689 15.855 1.00 87.62 86 SER A O 1
ATOM 637 N N . VAL A 1 87 ? 0.530 2.735 16.095 1.00 90.56 87 VAL A N 1
ATOM 638 C CA . VAL A 1 87 ? 1.274 2.533 17.345 1.00 90.56 87 VAL A CA 1
ATOM 639 C C . VAL A 1 87 ? 1.027 3.707 18.294 1.00 90.56 87 VAL A C 1
ATOM 641 O O . VAL A 1 87 ? 0.698 4.800 17.849 1.00 90.56 87 VAL A O 1
ATOM 644 N N . GLU A 1 88 ? 1.207 3.490 19.596 1.00 92.94 88 GLU A N 1
ATOM 645 C CA . GLU A 1 88 ? 1.076 4.550 20.615 1.00 92.94 88 GLU A CA 1
ATOM 646 C C . GLU A 1 88 ? 2.314 5.461 20.706 1.00 92.94 88 GLU A C 1
ATOM 648 O O . GLU A 1 88 ? 2.264 6.514 21.334 1.00 92.94 88 GLU A O 1
ATOM 653 N N . MET A 1 89 ? 3.431 5.054 20.090 1.00 94.50 89 MET A N 1
ATOM 654 C CA . MET A 1 89 ? 4.680 5.819 20.077 1.00 94.50 89 MET A CA 1
ATOM 655 C C . MET A 1 89 ? 4.550 7.090 19.238 1.00 94.50 89 MET A C 1
ATOM 657 O O . MET A 1 89 ? 3.949 7.081 18.162 1.00 94.50 89 MET A O 1
ATOM 661 N N . SER A 1 90 ? 5.187 8.163 19.702 1.00 93.81 90 SER A N 1
ATOM 662 C CA . SER A 1 90 ? 5.311 9.403 18.937 1.00 93.81 90 SER A CA 1
ATOM 663 C C . SER A 1 90 ? 6.182 9.216 17.682 1.00 93.81 90 SER A C 1
ATOM 665 O O . SER A 1 90 ? 7.029 8.313 17.644 1.00 93.81 90 SER A O 1
ATOM 667 N N . PRO A 1 91 ? 6.035 10.077 16.656 1.00 90.44 91 PRO A N 1
ATOM 668 C CA . PRO A 1 91 ? 6.887 10.033 15.466 1.00 90.44 91 PRO A CA 1
ATOM 669 C C . PRO A 1 91 ? 8.389 10.073 15.790 1.00 90.44 91 PRO A C 1
ATOM 671 O O . PRO A 1 91 ? 9.146 9.259 15.264 1.00 90.44 91 PRO A O 1
ATOM 674 N N . ASP A 1 92 ? 8.813 10.941 16.714 1.00 95.25 92 ASP A N 1
ATOM 675 C CA . ASP A 1 92 ? 10.221 11.079 17.112 1.00 95.25 92 ASP A CA 1
ATOM 676 C C . ASP A 1 92 ? 10.781 9.791 17.734 1.00 95.25 92 ASP A C 1
ATOM 678 O O . ASP A 1 92 ? 11.910 9.390 17.445 1.00 95.25 92 ASP A O 1
ATOM 682 N N . GLU A 1 93 ? 9.987 9.090 18.549 1.00 97.56 93 GLU A N 1
ATOM 683 C CA . GLU A 1 93 ? 10.388 7.804 19.129 1.00 97.56 93 GLU A CA 1
ATOM 684 C C . GLU A 1 93 ? 10.538 6.712 18.065 1.00 97.56 93 GLU A C 1
ATOM 686 O O . GLU A 1 93 ? 11.460 5.893 18.144 1.00 97.56 93 GLU A O 1
ATOM 691 N N . VAL A 1 94 ? 9.654 6.691 17.063 1.00 95.81 94 VAL A N 1
ATOM 692 C CA . VAL A 1 94 ? 9.749 5.755 15.933 1.00 95.81 94 VAL A CA 1
ATOM 693 C C . VAL A 1 94 ? 11.024 6.025 15.131 1.00 95.81 94 VAL A C 1
ATOM 695 O O . VAL A 1 94 ? 11.790 5.091 14.872 1.00 95.81 94 VAL A O 1
ATOM 698 N N . LEU A 1 95 ? 11.303 7.291 14.807 1.00 94.19 95 LEU A N 1
ATOM 699 C CA . LEU A 1 95 ? 12.509 7.702 14.083 1.00 94.19 95 LEU A CA 1
ATOM 700 C C . LEU A 1 95 ? 13.785 7.363 14.863 1.00 94.19 95 LEU A C 1
ATOM 702 O O . LEU A 1 95 ? 14.722 6.801 14.296 1.00 94.19 95 LEU A O 1
ATOM 706 N N . ALA A 1 96 ? 13.812 7.614 16.173 1.00 97.19 96 ALA A N 1
ATOM 707 C CA . ALA A 1 96 ? 14.952 7.276 17.022 1.00 97.19 96 ALA A CA 1
ATOM 708 C C . ALA A 1 96 ? 15.230 5.762 17.049 1.00 97.19 96 ALA A C 1
ATOM 710 O O . ALA A 1 96 ? 16.387 5.336 16.992 1.00 97.19 96 ALA A O 1
ATOM 711 N N . ARG A 1 97 ? 14.184 4.923 17.093 1.00 97.81 97 ARG A N 1
ATOM 712 C CA . ARG A 1 97 ? 14.323 3.456 17.047 1.00 97.81 97 ARG A CA 1
ATOM 713 C C . ARG A 1 97 ? 14.829 2.960 15.694 1.00 97.81 97 ARG A C 1
ATOM 715 O O . ARG A 1 97 ? 15.644 2.038 15.675 1.00 97.81 97 ARG A O 1
ATOM 722 N N . ALA A 1 98 ? 14.382 3.561 14.592 1.00 95.31 98 ALA A N 1
ATOM 723 C CA . ALA A 1 98 ? 14.895 3.259 13.257 1.00 95.31 98 ALA A CA 1
ATOM 724 C C . ALA A 1 98 ? 16.376 3.656 13.128 1.00 95.31 98 ALA A C 1
ATOM 726 O O . ALA A 1 98 ? 17.209 2.830 12.747 1.00 95.31 98 ALA A O 1
ATOM 727 N N . ALA A 1 99 ? 16.734 4.867 13.564 1.00 95.69 99 ALA A N 1
ATOM 728 C CA . ALA A 1 99 ? 18.110 5.359 13.557 1.00 95.69 99 ALA A CA 1
ATOM 729 C C . ALA A 1 99 ? 19.050 4.475 14.396 1.00 95.69 99 ALA A C 1
ATOM 731 O O . ALA A 1 99 ? 20.147 4.143 13.952 1.00 95.69 99 ALA A O 1
ATOM 732 N N . ALA A 1 100 ? 18.602 3.996 15.562 1.00 97.75 100 ALA A N 1
ATOM 733 C CA . ALA A 1 100 ? 19.364 3.063 16.400 1.00 97.75 100 ALA A CA 1
ATOM 734 C C . ALA A 1 100 ? 19.649 1.705 15.721 1.00 97.75 100 ALA A C 1
ATOM 736 O O . ALA A 1 100 ? 20.519 0.957 16.171 1.00 97.75 100 ALA A O 1
ATOM 737 N N . LYS A 1 101 ? 18.925 1.369 14.647 1.00 97.31 101 LYS A N 1
ATOM 738 C CA . LYS A 1 101 ? 19.158 0.191 13.796 1.00 97.31 101 LYS A CA 1
ATOM 739 C C . LYS A 1 101 ? 19.912 0.516 12.503 1.00 97.31 101 LYS A C 1
ATOM 741 O O . LYS A 1 101 ? 20.190 -0.404 11.738 1.00 97.31 101 LYS A O 1
ATOM 746 N N . GLY A 1 102 ? 20.242 1.785 12.260 1.00 95.06 102 GLY A N 1
ATOM 747 C CA . GLY A 1 102 ? 20.791 2.250 10.987 1.00 95.06 102 GLY A CA 1
ATOM 748 C C . GLY A 1 102 ? 19.792 2.142 9.832 1.00 95.06 102 GLY A C 1
ATOM 749 O O . GLY A 1 102 ? 20.202 1.911 8.699 1.00 95.06 102 GLY A O 1
ATOM 750 N N . TRP A 1 103 ? 18.488 2.217 10.120 1.00 92.31 103 TRP A N 1
ATOM 751 C CA . TRP A 1 103 ? 17.431 2.154 9.111 1.00 92.31 103 TRP A CA 1
ATOM 752 C C . TRP A 1 103 ? 17.030 3.551 8.650 1.00 92.31 103 TRP A C 1
ATOM 754 O O . TRP A 1 103 ? 16.927 4.470 9.463 1.00 92.31 103 TRP A O 1
ATOM 764 N N . ASP A 1 104 ? 16.741 3.678 7.356 1.00 86.25 104 ASP A N 1
ATOM 765 C CA . ASP A 1 104 ? 16.129 4.882 6.802 1.00 86.25 104 ASP A CA 1
ATOM 766 C C . ASP A 1 104 ? 14.662 4.958 7.238 1.00 86.25 104 ASP A C 1
ATOM 768 O O . ASP A 1 104 ? 13.905 3.997 7.079 1.00 86.25 104 ASP A O 1
ATOM 772 N N . ALA A 1 105 ? 14.257 6.104 7.777 1.00 89.12 105 ALA A N 1
ATOM 773 C CA . ALA A 1 105 ? 12.878 6.387 8.142 1.00 89.12 105 ALA A CA 1
ATOM 774 C C . ALA A 1 105 ? 12.571 7.858 7.860 1.00 89.12 105 ALA A C 1
ATOM 776 O O . ALA A 1 105 ? 13.393 8.734 8.123 1.00 89.12 105 ALA A O 1
ATOM 777 N N . PHE A 1 106 ? 11.382 8.112 7.323 1.00 84.56 106 PHE A N 1
ATOM 778 C CA . PHE A 1 106 ? 10.957 9.428 6.862 1.00 84.56 106 PHE A CA 1
ATOM 779 C C . PHE A 1 106 ? 9.574 9.738 7.428 1.00 84.56 106 PHE A C 1
ATOM 781 O O . PHE A 1 106 ? 8.743 8.838 7.579 1.00 84.56 106 PHE A O 1
ATOM 788 N N . VAL A 1 107 ? 9.318 11.011 7.724 1.00 83.44 107 VAL A N 1
ATOM 789 C CA . VAL A 1 107 ? 7.959 11.488 7.987 1.00 83.44 107 VAL A CA 1
ATOM 790 C C . VAL A 1 107 ? 7.304 11.726 6.634 1.00 83.44 107 VAL A C 1
ATOM 792 O O . VAL A 1 107 ? 7.704 12.624 5.902 1.00 83.44 107 VAL A O 1
ATOM 795 N N . CYS A 1 108 ? 6.318 10.903 6.289 1.00 75.12 108 CYS A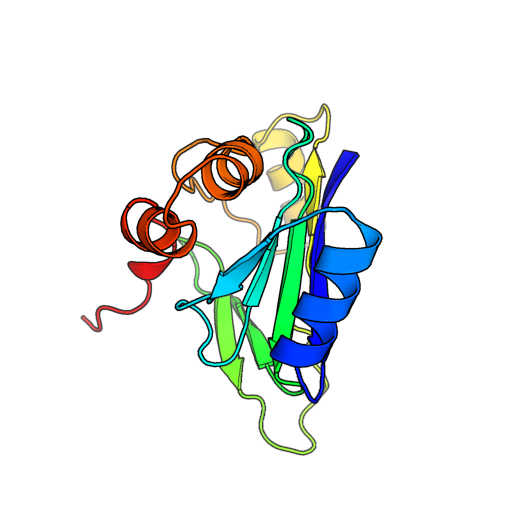 N 1
ATOM 796 C CA . CYS A 1 108 ? 5.554 11.051 5.056 1.00 75.12 108 CYS A CA 1
ATOM 797 C C . CYS A 1 108 ? 4.150 11.558 5.402 1.00 75.12 108 CYS A C 1
ATOM 799 O O . CYS A 1 108 ? 3.329 10.779 5.888 1.00 75.12 108 CYS A O 1
ATOM 801 N N . ASP A 1 109 ? 3.855 12.833 5.139 1.00 68.06 109 ASP A N 1
ATOM 802 C CA . ASP A 1 109 ? 2.471 13.316 5.164 1.00 68.06 109 ASP A CA 1
ATOM 803 C C . ASP A 1 109 ? 1.796 12.994 3.827 1.00 68.06 109 ASP A C 1
ATOM 805 O O . ASP A 1 109 ? 2.231 13.426 2.759 1.00 68.06 109 ASP A O 1
ATOM 809 N N . ARG A 1 110 ? 0.731 12.195 3.893 1.00 64.56 110 ARG A N 1
ATOM 810 C CA . ARG A 1 110 ? -0.058 11.768 2.733 1.00 64.56 110 ARG A CA 1
ATOM 811 C C . ARG A 1 110 ? -1.458 12.383 2.727 1.00 64.56 110 ARG A C 1
ATOM 813 O O . ARG A 1 110 ? -2.399 11.737 2.283 1.00 64.56 110 ARG A O 1
ATOM 820 N N . GLY A 1 111 ? -1.605 13.610 3.226 1.00 57.34 111 GLY A N 1
ATOM 821 C CA . GLY A 1 111 ? -2.894 14.311 3.259 1.00 57.34 111 GLY A CA 1
ATOM 822 C C . GLY A 1 111 ? -3.754 13.941 4.468 1.00 57.34 111 GLY A C 1
ATOM 823 O O . GLY A 1 111 ? -4.968 14.100 4.440 1.00 57.34 111 GLY A O 1
ATOM 824 N N . GLY A 1 112 ? -3.130 13.442 5.539 1.00 49.50 112 GLY A N 1
ATOM 825 C CA . GLY A 1 112 ? -3.738 13.360 6.868 1.00 49.50 112 GLY A CA 1
ATOM 826 C C . GLY A 1 112 ? -4.863 12.346 7.112 1.00 49.50 112 GLY A C 1
ATOM 827 O O . GLY A 1 112 ? -5.406 12.367 8.218 1.00 49.50 112 GLY A O 1
ATOM 828 N N . HIS A 1 113 ? -5.273 11.480 6.175 1.00 49.84 113 HIS A N 1
ATOM 829 C CA . HIS A 1 113 ? -6.478 10.650 6.372 1.00 49.84 113 HIS A CA 1
ATOM 830 C C . HIS A 1 113 ? -6.232 9.144 6.176 1.00 49.84 113 HIS A C 1
ATOM 832 O O . HIS A 1 113 ? -6.307 8.612 5.074 1.00 49.84 113 HIS A O 1
ATOM 838 N N . LEU A 1 114 ? -6.100 8.408 7.287 1.00 50.62 114 LEU A N 1
ATOM 839 C CA . LEU A 1 114 ? -6.401 6.963 7.321 1.00 50.62 114 LEU A CA 1
ATOM 840 C C . LEU A 1 114 ? -7.900 6.682 7.043 1.00 50.62 114 LEU A C 1
ATOM 842 O O . LEU A 1 114 ? -8.283 5.540 6.805 1.00 50.62 114 LEU A O 1
ATOM 846 N N . GLY A 1 115 ? -8.742 7.727 7.038 1.00 50.44 115 GLY A N 1
ATOM 847 C CA . GLY A 1 115 ? -10.150 7.699 6.623 1.00 50.44 115 GLY A CA 1
ATOM 848 C C . GLY A 1 115 ? -10.377 7.591 5.110 1.00 50.44 115 GLY A C 1
ATOM 849 O O . GLY A 1 115 ? -11.516 7.383 4.697 1.00 50.44 115 GLY A O 1
ATOM 850 N N . PHE A 1 116 ? -9.314 7.656 4.298 1.00 61.62 116 PHE A N 1
ATOM 851 C CA . PHE A 1 116 ? -9.375 7.526 2.838 1.00 61.62 116 PHE A CA 1
ATOM 852 C C . PHE A 1 116 ? -10.138 6.273 2.383 1.00 61.62 116 PHE A C 1
ATOM 854 O O . PHE A 1 116 ? -10.989 6.354 1.505 1.00 61.62 116 PHE A O 1
ATOM 861 N N . ALA A 1 117 ? -9.933 5.128 3.045 1.00 59.38 117 ALA A N 1
ATOM 862 C CA . ALA A 1 117 ? -10.654 3.894 2.720 1.00 59.38 117 ALA A CA 1
ATOM 863 C C . ALA A 1 117 ? -12.180 4.034 2.844 1.00 59.38 117 ALA A C 1
ATOM 865 O O . ALA A 1 117 ? -12.934 3.467 2.051 1.00 59.38 117 ALA A O 1
ATOM 866 N N . ASN A 1 118 ? -12.638 4.783 3.849 1.00 59.75 118 ASN A N 1
ATOM 867 C CA . ASN A 1 118 ? -14.058 4.970 4.115 1.00 59.75 118 ASN A CA 1
ATOM 868 C C . ASN A 1 118 ? -14.683 5.966 3.130 1.00 59.75 118 ASN A C 1
ATOM 870 O O . ASN A 1 118 ? -15.801 5.751 2.671 1.00 59.75 118 ASN A O 1
ATOM 874 N N . GLU A 1 119 ? -13.949 7.018 2.763 1.00 62.09 119 GLU A N 1
ATOM 875 C CA . GLU A 1 119 ? -14.355 7.940 1.698 1.00 62.09 119 GLU A CA 1
ATOM 876 C C . GLU A 1 119 ? -14.486 7.191 0.367 1.00 62.09 119 GLU A C 1
ATOM 878 O O . GLU A 1 119 ? -15.583 7.159 -0.187 1.00 62.09 119 GLU A O 1
ATOM 883 N N . VAL A 1 120 ? -13.430 6.492 -0.079 1.00 58.88 120 VAL A N 1
ATOM 884 C CA . VAL A 1 120 ? -13.399 5.708 -1.335 1.00 58.88 120 VAL A CA 1
ATOM 885 C C . VAL A 1 120 ? -14.577 4.744 -1.436 1.00 58.88 120 VAL A C 1
ATOM 887 O O . VAL A 1 120 ? -15.250 4.686 -2.462 1.00 58.88 120 VAL A O 1
ATOM 890 N N . SER A 1 121 ? -14.876 4.033 -0.352 1.00 60.00 121 SER A N 1
ATOM 891 C CA . SER A 1 121 ? -15.917 3.004 -0.350 1.00 60.00 121 SER A CA 1
ATOM 892 C C . SER A 1 121 ? -17.353 3.549 -0.319 1.00 60.00 121 SER A C 1
ATOM 894 O O . SER A 1 121 ? -18.294 2.772 -0.466 1.00 60.00 121 SER A O 1
ATOM 896 N N . THR A 1 122 ? -17.552 4.852 -0.096 1.00 62.69 122 THR A N 1
ATOM 897 C CA . THR A 1 122 ? -18.889 5.469 0.019 1.00 62.69 122 THR A CA 1
ATOM 898 C C . THR A 1 122 ? -19.259 6.376 -1.159 1.00 62.69 122 THR A C 1
ATOM 900 O O . THR A 1 122 ? -20.381 6.883 -1.202 1.00 62.69 122 THR A O 1
ATOM 903 N N . MET A 1 123 ? -18.366 6.561 -2.139 1.00 64.12 123 MET A N 1
ATOM 904 C CA . MET A 1 123 ? -18.617 7.401 -3.316 1.00 64.12 123 MET A CA 1
ATOM 905 C C . MET A 1 123 ? -19.222 6.639 -4.495 1.00 64.12 123 MET A C 1
ATOM 907 O O . MET A 1 123 ? -19.034 5.438 -4.663 1.00 64.12 123 MET A O 1
ATOM 911 N N . SER A 1 124 ? -19.927 7.382 -5.350 1.00 60.00 124 SER A N 1
ATOM 912 C CA . SER A 1 124 ? -20.535 6.874 -6.584 1.00 60.00 124 SER A CA 1
ATOM 913 C C . SER A 1 124 ? -19.524 6.536 -7.685 1.00 60.00 124 SER A C 1
ATOM 915 O O . SER A 1 124 ? -19.834 5.721 -8.547 1.00 60.00 124 SER A O 1
ATOM 917 N N . ASP A 1 125 ? -18.344 7.162 -7.662 1.00 71.56 125 ASP A N 1
ATOM 918 C CA . ASP A 1 125 ? -17.192 6.831 -8.509 1.00 71.56 125 ASP A CA 1
ATOM 919 C C . ASP A 1 125 ? -15.935 6.738 -7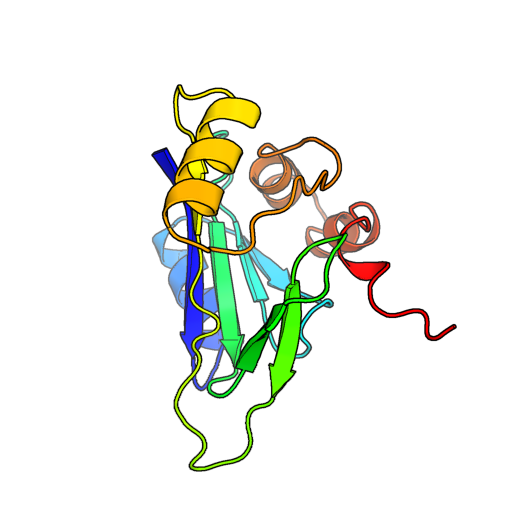.623 1.00 71.56 125 ASP A C 1
ATOM 921 O O . ASP A 1 125 ? -15.313 7.760 -7.316 1.00 71.56 125 ASP A O 1
ATOM 925 N N . PRO A 1 126 ? -15.588 5.533 -7.142 1.00 64.00 126 PRO A N 1
ATOM 926 C CA . PRO A 1 126 ? -14.462 5.325 -6.233 1.00 64.00 126 PRO A CA 1
ATOM 927 C C . PRO A 1 126 ? -13.096 5.682 -6.839 1.00 64.00 126 PRO A C 1
ATOM 929 O O . PRO A 1 126 ? -12.186 6.072 -6.105 1.00 64.00 126 PRO A O 1
ATOM 932 N N . ASN A 1 127 ? -12.949 5.595 -8.166 1.00 65.00 127 ASN A N 1
ATOM 933 C CA . ASN A 1 127 ? -11.692 5.904 -8.850 1.00 65.00 127 ASN A CA 1
ATOM 934 C C . ASN A 1 127 ? -11.413 7.415 -8.868 1.00 65.00 127 ASN A C 1
ATOM 936 O O . ASN A 1 127 ? -10.268 7.830 -8.704 1.00 65.00 127 ASN A O 1
ATOM 940 N N . ALA A 1 128 ? -12.454 8.250 -8.955 1.00 61.53 128 ALA A N 1
ATOM 941 C CA . ALA A 1 128 ? -12.310 9.707 -8.938 1.00 61.53 128 ALA A CA 1
ATOM 942 C C . ALA A 1 128 ? -11.710 10.255 -7.625 1.00 61.53 128 ALA A C 1
ATOM 944 O O . ALA A 1 128 ? -11.110 11.332 -7.615 1.00 61.53 128 ALA A O 1
ATOM 945 N N . ALA A 1 129 ? -11.826 9.531 -6.505 1.00 57.66 129 ALA A N 1
ATOM 946 C CA . ALA A 1 129 ? -11.216 9.972 -5.253 1.00 57.66 129 ALA A CA 1
ATOM 947 C C . ALA A 1 129 ? -9.707 9.821 -5.207 1.00 57.66 129 ALA A C 1
ATOM 949 O O . ALA A 1 129 ? -9.048 10.688 -4.634 1.00 57.66 129 ALA A O 1
ATOM 950 N N . LEU A 1 130 ? -9.152 8.777 -5.820 1.00 54.50 130 LEU A N 1
ATOM 951 C CA . LEU A 1 130 ? -7.701 8.611 -5.913 1.00 54.50 130 LEU A CA 1
ATOM 952 C C . LEU A 1 130 ? -7.054 9.796 -6.640 1.00 54.50 130 LEU A C 1
ATOM 954 O O . LEU A 1 130 ? -6.006 10.277 -6.212 1.00 54.50 130 LEU A O 1
ATOM 958 N N . ASP A 1 131 ? -7.728 10.332 -7.659 1.00 52.00 131 ASP A N 1
ATOM 959 C CA . ASP A 1 131 ? -7.268 11.502 -8.413 1.00 52.00 131 ASP A CA 1
ATOM 960 C C . ASP A 1 131 ? -7.339 12.809 -7.609 1.00 52.00 131 ASP A C 1
ATOM 962 O O . ASP A 1 131 ? -6.517 13.707 -7.799 1.00 52.00 131 ASP A O 1
ATOM 966 N N . SER A 1 132 ? -8.281 12.922 -6.670 1.00 46.66 132 SER A N 1
ATOM 967 C CA . SER A 1 132 ? -8.357 14.066 -5.748 1.00 46.66 132 SER A CA 1
ATOM 968 C C . SER A 1 132 ? -7.384 13.967 -4.561 1.00 46.66 132 SER A C 1
ATOM 970 O O . SER A 1 132 ? -7.002 14.986 -3.986 1.00 46.66 132 SER A O 1
ATOM 972 N N . HIS A 1 133 ? -6.930 12.751 -4.234 1.00 50.03 133 HIS A N 1
ATOM 973 C CA . HIS A 1 133 ? -6.037 12.416 -3.116 1.00 50.03 133 HIS A CA 1
ATOM 974 C C . HIS A 1 133 ? -4.562 12.278 -3.556 1.00 50.03 133 HIS A C 1
ATOM 976 O O . HIS A 1 133 ? -3.783 11.491 -3.012 1.00 50.03 133 HIS A O 1
ATOM 982 N N . GLN A 1 134 ? -4.133 13.112 -4.511 1.00 46.84 134 GLN A N 1
ATOM 983 C CA . GLN A 1 134 ? -2.783 13.123 -5.091 1.00 46.84 134 GLN A CA 1
ATOM 984 C C . GLN A 1 134 ? -1.678 13.860 -4.283 1.00 46.84 134 GLN A C 1
ATOM 986 O O . GLN A 1 134 ? -0.940 14.678 -4.840 1.00 46.84 134 GLN A O 1
ATOM 991 N N . PRO A 1 135 ? -1.419 13.531 -3.002 1.00 42.59 135 PRO A N 1
ATOM 992 C CA . PRO A 1 135 ? -0.033 13.539 -2.509 1.00 42.59 135 PRO A CA 1
ATOM 993 C C . PRO A 1 135 ? 0.794 12.337 -2.986 1.00 42.59 135 PRO A C 1
ATOM 995 O O . PRO A 1 135 ? 2.016 12.424 -3.032 1.00 42.59 135 PRO A O 1
ATOM 998 N N . GLN A 1 136 ? 0.156 11.231 -3.384 1.00 42.06 136 GLN A N 1
ATOM 999 C CA . GLN A 1 136 ? 0.852 9.994 -3.779 1.00 42.06 136 GLN A CA 1
ATOM 1000 C C . GLN A 1 136 ? 1.427 10.041 -5.212 1.00 42.06 136 GLN A C 1
ATOM 1002 O O . GLN A 1 136 ? 2.420 9.376 -5.503 1.00 42.06 136 GLN A O 1
ATOM 1007 N N . ALA A 1 137 ? 0.835 10.851 -6.101 1.00 35.66 137 ALA A N 1
ATOM 1008 C CA . ALA A 1 137 ? 1.192 10.925 -7.523 1.00 35.66 137 ALA A CA 1
ATOM 1009 C C . ALA A 1 137 ? 2.230 12.012 -7.875 1.00 35.66 137 ALA A C 1
ATOM 1011 O O . ALA A 1 137 ? 2.805 11.976 -8.960 1.00 35.66 137 ALA A O 1
ATOM 1012 N N . LYS A 1 138 ? 2.538 12.949 -6.963 1.00 29.28 138 LYS A N 1
ATOM 1013 C CA . LYS A 1 138 ? 3.549 14.004 -7.206 1.00 29.28 138 LYS A CA 1
ATOM 1014 C C . LYS A 1 138 ? 4.989 13.487 -7.320 1.00 29.28 138 LYS A C 1
ATOM 1016 O O . LYS A 1 138 ? 5.892 14.254 -7.632 1.00 29.28 138 LYS A O 1
ATOM 1021 N N . THR A 1 139 ? 5.207 12.194 -7.110 1.00 34.59 139 THR A N 1
ATOM 1022 C CA . THR A 1 139 ? 6.512 11.531 -7.208 1.00 34.59 139 THR A CA 1
ATOM 1023 C C . THR A 1 139 ? 6.985 11.280 -8.650 1.00 34.59 139 THR A C 1
ATOM 1025 O O . THR A 1 139 ? 8.013 10.635 -8.832 1.00 34.59 139 THR A O 1
ATOM 1028 N N . LEU A 1 140 ? 6.257 11.752 -9.673 1.00 32.72 140 LEU A N 1
ATOM 1029 C CA . LEU A 1 140 ? 6.538 11.455 -11.086 1.00 32.72 140 LEU A CA 1
ATOM 1030 C C . LEU A 1 140 ? 6.787 12.676 -11.986 1.00 32.72 140 LEU A C 1
ATOM 1032 O O . LEU A 1 140 ? 6.903 12.498 -13.194 1.00 32.72 140 LEU A O 1
ATOM 1036 N N . GLU A 1 141 ? 6.920 13.888 -11.447 1.00 25.69 141 GLU A N 1
ATOM 1037 C CA . GLU A 1 141 ? 7.430 15.014 -12.245 1.00 25.69 141 GLU A CA 1
ATOM 1038 C C . GLU A 1 141 ? 8.971 14.931 -12.275 1.00 25.69 141 GLU A C 1
ATOM 1040 O O . GLU A 1 141 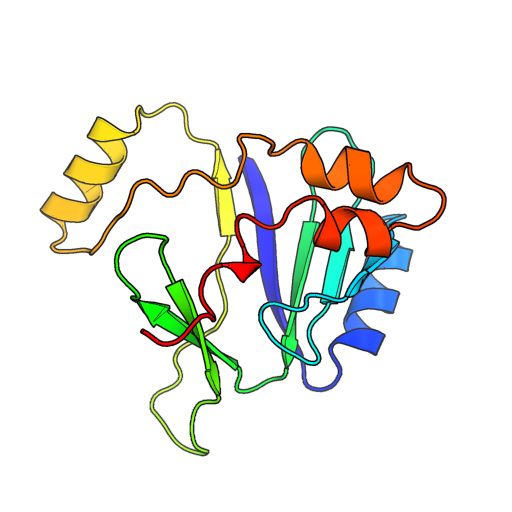? 9.604 15.133 -11.232 1.00 25.69 141 GLU A O 1
ATOM 1045 N N . PRO A 1 142 ? 9.614 14.595 -13.412 1.00 28.34 142 PRO A N 1
ATOM 1046 C CA . PRO A 1 142 ? 11.055 14.765 -13.537 1.00 28.34 142 PRO A CA 1
ATOM 1047 C C . PRO A 1 142 ? 11.394 16.259 -13.437 1.00 28.34 142 PRO A C 1
ATOM 1049 O O . PRO A 1 142 ? 10.723 17.092 -14.046 1.00 28.34 142 PRO A O 1
ATOM 1052 N N . ALA A 1 143 ? 12.430 16.582 -12.660 1.00 34.47 143 ALA A N 1
ATOM 1053 C CA . ALA A 1 143 ? 13.066 17.898 -12.691 1.00 34.47 143 ALA A CA 1
ATOM 1054 C C . ALA A 1 143 ? 13.716 18.181 -14.056 1.00 34.47 143 ALA A C 1
ATOM 1056 O O . ALA A 1 143 ? 14.209 17.214 -14.687 1.00 34.47 143 ALA A O 1
#

Secondary structure (DSSP, 8-state):
-EEEEEEEESSHHHHHHHHHHHHT-EEEE-TTSTT-EEEE--SSS--EEEEEETTEEEEE-STT-EEEEEPPTTS-------EEE--SS-HHHHHHHHHTTT--------SS-TTHHHHHTTSSSHHHHHHH-TTSSGGG---

Foldseek 3Di:
DWLEKEDEDQQQVVVLVVVCVVQVWDWEADVLAPNKIKTFDQPQRLHIYTYHYPQWAWDADAPLGIGIDGHDPPPDDHGNIDTDDDDPDDPVVVVVVCVVVVHDDDDHDQPPDSCLRNVLRPDPHSHVSSVVSPPSPPVPDDD

Sequence (143 aa):
MIHHLSVSAADPQGVGEFFADLMNGVVVDFPPNPGSCMVFKADGLGTAIEIYPAGSVMERNGEPGAIFVRQPDGADRRSPTHFALSVEMSPDEVLARAAAKGWDAFVCDRGGHLGFANEVSTMSDPNAALDSHQPQAKTLEPA

pLDDT: mean 79.24, std 18.39, range [25.69, 98.5]

Radius of gyration: 15.66 Å; chains: 1; bounding box: 41×31×34 Å